Protein AF-A0A7S1ZKQ4-F1 (afdb_monomer_lite)

InterPro domains:
  IPR036599 DNA ligase, ATP-dependent, N-terminal domain superfamily [G3DSA:1.10.3260.10] (1-92)
  IPR050191 ATP-dependent DNA ligase [PTHR45674] (1-103)

pLDDT: mean 74.97, std 13.26, range [33.03, 88.94]

Structure (mmCIF, N/CA/C/O backbone):
data_AF-A0A7S1ZKQ4-F1
#
_entry.id   AF-A0A7S1ZKQ4-F1
#
loop_
_atom_site.group_PDB
_atom_site.id
_atom_site.type_symbol
_atom_site.label_atom_id
_atom_site.label_alt_id
_atom_site.label_comp_id
_atom_site.label_asym_id
_atom_site.label_entity_id
_atom_site.label_seq_id
_atom_site.pdbx_PDB_ins_code
_atom_site.Cartn_x
_atom_site.Cartn_y
_atom_site.Cartn_z
_atom_site.occupancy
_atom_site.B_iso_or_equiv
_atom_site.auth_seq_id
_atom_site.auth_comp_id
_atom_site.auth_asym_id
_atom_site.auth_atom_id
_atom_site.pdbx_PDB_model_num
ATOM 1 N N . LEU A 1 1 ? 22.435 11.383 -15.902 1.00 33.03 1 LEU A N 1
ATOM 2 C CA . LEU A 1 1 ? 23.152 11.772 -14.664 1.00 33.03 1 LEU A CA 1
ATOM 3 C C . LEU A 1 1 ? 22.148 12.308 -13.631 1.00 33.03 1 LEU A C 1
ATOM 5 O O . LEU A 1 1 ? 22.267 13.424 -13.156 1.00 33.03 1 LEU A O 1
ATOM 9 N N . ALA A 1 2 ? 21.121 11.511 -13.325 1.00 34.94 2 ALA A N 1
ATOM 10 C CA . ALA A 1 2 ? 20.131 11.777 -12.283 1.00 34.94 2 ALA A CA 1
ATOM 11 C C . ALA A 1 2 ? 19.570 10.411 -11.874 1.00 34.94 2 ALA A C 1
ATOM 13 O O . ALA A 1 2 ? 18.519 9.982 -12.344 1.00 34.94 2 ALA A O 1
ATOM 14 N N . HIS A 1 3 ? 20.355 9.655 -11.109 1.00 44.84 3 HIS A N 1
ATOM 15 C CA . HIS A 1 3 ? 19.809 8.495 -10.419 1.00 44.84 3 HIS A CA 1
ATOM 16 C C . HIS A 1 3 ? 18.873 9.056 -9.351 1.00 44.84 3 HIS A C 1
ATOM 18 O O . HIS A 1 3 ? 19.336 9.740 -8.441 1.00 44.84 3 HIS A O 1
ATOM 24 N N . ALA A 1 4 ? 17.564 8.853 -9.517 1.00 48.97 4 ALA A N 1
ATOM 25 C CA . ALA A 1 4 ? 16.576 9.174 -8.497 1.00 48.97 4 ALA A CA 1
ATOM 26 C C . ALA A 1 4 ? 17.040 8.542 -7.176 1.00 48.97 4 ALA A C 1
ATOM 28 O O . ALA A 1 4 ? 17.172 7.322 -7.081 1.00 48.97 4 ALA A O 1
ATOM 29 N N . PHE A 1 5 ? 17.400 9.380 -6.205 1.00 49.12 5 PHE A N 1
ATOM 30 C CA . PHE A 1 5 ? 18.062 8.968 -4.970 1.00 49.12 5 PHE A CA 1
ATOM 31 C C . PHE A 1 5 ? 17.029 8.380 -4.000 1.00 49.12 5 PHE A C 1
ATO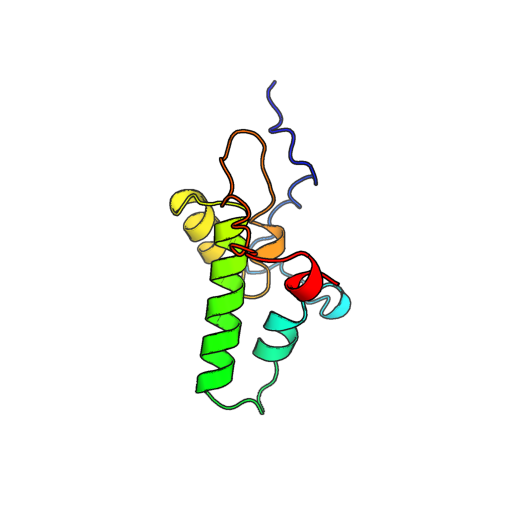M 33 O O . PHE A 1 5 ? 16.664 9.002 -3.014 1.00 49.12 5 PHE A O 1
ATOM 40 N N . ALA A 1 6 ? 16.460 7.220 -4.315 1.00 54.16 6 ALA A N 1
ATOM 41 C CA . ALA A 1 6 ? 15.535 6.548 -3.409 1.00 54.16 6 ALA A CA 1
ATOM 42 C C . ALA A 1 6 ? 16.255 6.199 -2.091 1.00 54.16 6 ALA A C 1
ATOM 44 O O . ALA A 1 6 ? 17.399 5.741 -2.118 1.00 54.16 6 ALA A O 1
ATOM 45 N N . LEU A 1 7 ? 15.595 6.406 -0.942 1.00 59.28 7 LEU A N 1
ATOM 46 C CA . LEU A 1 7 ? 16.157 6.079 0.386 1.00 59.28 7 LEU A CA 1
ATOM 47 C C . LEU A 1 7 ? 16.477 4.581 0.531 1.00 59.28 7 LEU A C 1
ATOM 49 O O . LEU A 1 7 ? 17.246 4.176 1.399 1.00 59.28 7 LEU A O 1
ATOM 53 N N . SER A 1 8 ? 15.908 3.758 -0.345 1.00 54.44 8 SER A N 1
ATOM 54 C CA . SER A 1 8 ? 16.323 2.388 -0.617 1.00 54.44 8 SER A CA 1
ATOM 55 C C . SER A 1 8 ? 16.395 2.231 -2.137 1.00 54.44 8 SER A C 1
ATOM 57 O O . SER A 1 8 ? 15.425 2.607 -2.801 1.00 54.44 8 SER A O 1
ATOM 59 N N . PRO A 1 9 ? 17.504 1.727 -2.718 1.00 55.59 9 PRO A N 1
ATOM 60 C CA . PRO A 1 9 ? 17.583 1.496 -4.156 1.00 55.59 9 PRO A CA 1
ATOM 61 C C . PRO A 1 9 ? 16.370 0.664 -4.584 1.00 55.59 9 PRO A C 1
ATOM 63 O O . PRO A 1 9 ? 16.166 -0.397 -3.993 1.00 55.59 9 PRO A O 1
ATOM 66 N N . PRO A 1 10 ? 15.540 1.117 -5.546 1.00 55.75 10 PRO A N 1
ATOM 67 C CA . PRO A 1 10 ? 14.443 0.290 -6.019 1.00 55.75 10 PRO A CA 1
ATOM 68 C C . PRO A 1 10 ? 15.067 -0.988 -6.571 1.00 55.75 10 PRO A C 1
ATOM 70 O O . PRO A 1 10 ? 15.900 -0.935 -7.485 1.00 55.75 10 PRO A O 1
ATOM 73 N N . GLU A 1 11 ? 14.730 -2.130 -5.974 1.00 56.91 11 GLU A N 1
ATOM 74 C CA . GLU A 1 11 ? 15.173 -3.419 -6.486 1.00 56.91 11 GLU A CA 1
ATOM 75 C C . GLU A 1 11 ? 14.727 -3.489 -7.952 1.00 56.91 11 GLU A C 1
ATOM 77 O O . GLU A 1 11 ? 13.601 -3.101 -8.283 1.00 56.91 11 GLU A O 1
ATOM 82 N N . LYS A 1 12 ? 15.626 -3.885 -8.867 1.00 55.59 12 LYS A N 1
ATOM 83 C CA . LYS A 1 12 ? 15.278 -4.003 -10.289 1.00 55.59 12 LYS A CA 1
ATOM 84 C C . LYS A 1 12 ? 14.052 -4.900 -10.378 1.00 55.59 12 LYS A C 1
ATOM 86 O O . LYS A 1 12 ? 14.145 -6.082 -10.062 1.00 55.59 12 LYS A O 1
ATOM 91 N N . VAL A 1 13 ? 12.925 -4.307 -10.770 1.00 55.53 13 VAL A N 1
ATOM 92 C CA . VAL A 1 13 ? 11.624 -4.968 -10.795 1.00 55.53 13 VAL A CA 1
ATOM 93 C C . VAL A 1 13 ? 11.718 -6.151 -11.748 1.00 55.53 13 VAL A C 1
ATOM 95 O O . VAL A 1 13 ? 11.693 -5.979 -12.968 1.00 55.53 13 VAL A O 1
ATOM 98 N N . LYS A 1 14 ? 11.889 -7.336 -11.162 1.00 55.47 14 LYS A N 1
ATOM 99 C CA . LYS A 1 14 ? 11.791 -8.617 -11.844 1.00 55.47 14 LYS A CA 1
ATOM 100 C C . LYS A 1 14 ? 10.406 -8.691 -12.481 1.00 55.47 14 LYS A C 1
ATOM 102 O O . LYS A 1 14 ? 9.418 -8.263 -11.878 1.00 55.47 14 LYS A O 1
ATOM 107 N N . GLY A 1 15 ? 10.341 -9.127 -13.729 1.00 57.03 15 GLY A N 1
ATOM 108 C CA . GLY A 1 15 ? 9.070 -9.349 -14.400 1.00 57.03 15 GLY A CA 1
ATOM 109 C C . GLY A 1 15 ? 8.205 -10.355 -13.634 1.00 57.03 15 GLY A C 1
ATOM 110 O O . GLY A 1 15 ? 8.637 -11.059 -12.719 1.00 57.03 15 GLY A O 1
ATOM 111 N N . ARG A 1 16 ? 6.933 -10.447 -14.023 1.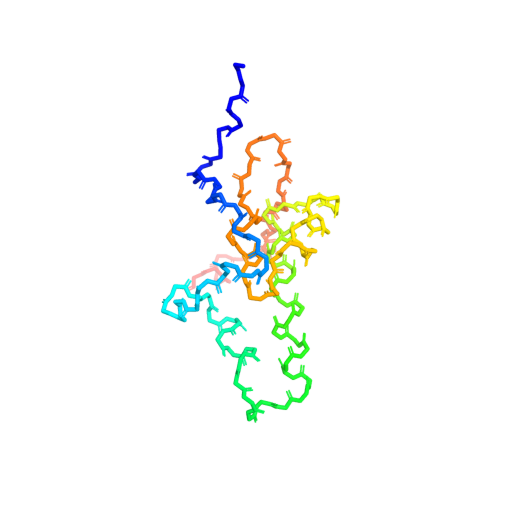00 57.66 16 ARG A N 1
ATOM 112 C CA . ARG A 1 16 ? 5.972 -11.360 -13.387 1.00 57.66 16 ARG A CA 1
ATOM 113 C C . ARG A 1 16 ? 6.422 -12.832 -13.403 1.00 57.66 16 ARG A C 1
ATOM 115 O O . ARG A 1 16 ? 5.923 -13.613 -12.602 1.00 57.66 16 ARG A O 1
ATOM 122 N N . ALA A 1 17 ? 7.327 -13.199 -14.313 1.00 55.97 17 ALA A N 1
ATOM 123 C CA . ALA A 1 17 ? 7.839 -14.556 -14.503 1.00 55.97 17 ALA A CA 1
ATOM 124 C C . ALA A 1 17 ? 9.057 -14.900 -13.620 1.00 55.97 17 ALA A C 1
ATOM 126 O O . ALA A 1 17 ? 9.348 -16.072 -13.421 1.00 55.97 17 ALA A O 1
ATOM 127 N N . ASP A 1 18 ? 9.755 -13.898 -13.091 1.00 54.34 18 ASP A N 1
ATOM 128 C CA . ASP A 1 18 ? 11.008 -14.003 -12.332 1.00 54.34 18 ASP A CA 1
ATOM 129 C C . ASP A 1 18 ? 10.849 -13.574 -10.861 1.00 54.34 18 ASP A C 1
ATOM 131 O O . ASP A 1 18 ? 11.826 -13.468 -10.114 1.00 54.34 18 ASP A O 1
ATOM 135 N N . PHE A 1 19 ? 9.606 -13.367 -10.415 1.00 59.62 19 PHE A N 1
ATOM 136 C CA . PHE A 1 19 ? 9.265 -13.135 -9.014 1.00 59.62 19 PHE A CA 1
ATOM 137 C C . PHE A 1 19 ? 9.414 -14.440 -8.208 1.00 59.62 19 PHE A C 1
ATOM 139 O O . PHE A 1 19 ? 8.444 -15.156 -7.967 1.00 59.62 19 PHE A O 1
ATOM 146 N N . ASN A 1 20 ? 10.655 -14.771 -7.838 1.00 57.00 20 ASN A N 1
ATOM 147 C CA . ASN A 1 20 ? 10.970 -15.915 -6.984 1.00 57.00 20 ASN A CA 1
ATOM 148 C C . ASN A 1 20 ? 10.386 -15.706 -5.581 1.00 57.00 20 ASN A C 1
ATOM 150 O O . ASN A 1 20 ? 10.558 -14.660 -4.955 1.00 57.00 20 ASN A O 1
ATOM 154 N N . SER A 1 21 ? 9.651 -16.716 -5.137 1.00 57.59 21 SER A N 1
ATOM 155 C CA . SER A 1 21 ? 8.857 -16.769 -3.917 1.00 57.59 21 SER A CA 1
ATOM 156 C C . SER A 1 21 ? 9.721 -16.970 -2.669 1.00 57.59 21 SER A C 1
ATOM 158 O O . SER A 1 21 ? 9.674 -18.031 -2.052 1.00 57.59 21 SER A O 1
ATOM 160 N N . ASP A 1 22 ? 10.492 -15.961 -2.279 1.00 57.31 22 ASP A N 1
ATOM 161 C CA . ASP A 1 22 ? 11.045 -15.909 -0.924 1.00 57.31 22 ASP A CA 1
ATOM 162 C C . ASP A 1 22 ? 9.944 -15.362 0.010 1.00 57.31 22 ASP A C 1
ATOM 164 O O . ASP A 1 22 ? 9.827 -14.157 0.242 1.00 57.31 22 ASP A O 1
ATOM 168 N N . GLU A 1 23 ? 9.065 -16.250 0.497 1.00 58.47 23 GLU A N 1
ATOM 169 C CA . GLU A 1 23 ? 7.935 -15.922 1.397 1.00 58.47 23 GLU A CA 1
ATOM 170 C C . GLU A 1 23 ? 8.388 -15.305 2.744 1.00 58.47 23 GLU A C 1
ATOM 172 O O . GLU A 1 23 ? 7.600 -14.689 3.479 1.00 58.47 23 GLU A O 1
ATOM 177 N N . ASP A 1 24 ? 9.680 -15.424 3.054 1.00 58.53 24 ASP A N 1
ATOM 178 C CA . ASP A 1 24 ? 10.312 -14.963 4.290 1.00 58.53 24 ASP A CA 1
ATOM 179 C C . ASP A 1 24 ? 10.543 -13.440 4.350 1.00 58.53 24 ASP A C 1
ATOM 181 O O . ASP A 1 24 ? 10.593 -12.880 5.445 1.00 58.53 24 ASP A O 1
ATOM 185 N N . ASP A 1 25 ? 10.568 -12.745 3.208 1.00 63.91 25 ASP A N 1
ATOM 186 C CA . ASP A 1 25 ? 10.759 -11.279 3.131 1.00 63.91 25 ASP A CA 1
ATOM 187 C C . ASP A 1 25 ? 9.438 -10.509 2.917 1.00 63.91 25 ASP A C 1
ATOM 189 O O . ASP A 1 25 ? 9.387 -9.300 2.704 1.00 63.91 25 ASP A O 1
ATOM 193 N N . TRP A 1 26 ? 8.323 -11.232 2.931 1.00 70.88 26 TRP A N 1
ATOM 194 C CA . TRP A 1 26 ? 7.022 -10.702 2.573 1.00 70.88 26 TRP A CA 1
ATOM 195 C C . TRP A 1 26 ? 6.317 -10.019 3.777 1.00 70.88 26 TRP A C 1
ATOM 197 O O . TRP A 1 26 ? 6.212 -10.642 4.837 1.00 70.88 26 TRP A O 1
ATOM 207 N N . PRO A 1 27 ? 5.760 -8.789 3.653 1.00 73.06 27 PRO A N 1
ATOM 208 C CA . PRO A 1 27 ? 5.039 -8.129 4.748 1.00 73.06 27 PRO A CA 1
ATOM 209 C C . PRO A 1 27 ? 3.806 -8.923 5.201 1.00 73.06 27 PRO A C 1
ATOM 211 O O . PRO A 1 27 ? 3.059 -9.453 4.378 1.00 73.06 27 PRO A O 1
ATOM 214 N N . ASP A 1 28 ? 3.531 -8.952 6.506 1.00 75.12 28 ASP A N 1
ATOM 215 C CA . ASP A 1 28 ? 2.508 -9.822 7.116 1.00 75.12 28 ASP A CA 1
ATOM 216 C C . ASP A 1 28 ? 1.148 -9.815 6.393 1.00 75.12 28 ASP A C 1
ATOM 218 O O . ASP A 1 28 ? 0.500 -10.857 6.265 1.00 75.12 28 ASP A O 1
ATOM 222 N N . ASP A 1 29 ? 0.734 -8.667 5.851 1.00 74.31 29 ASP A N 1
ATOM 223 C CA . ASP A 1 29 ? -0.552 -8.494 5.168 1.00 74.31 29 ASP A CA 1
ATOM 224 C C . ASP A 1 29 ? -0.723 -9.337 3.904 1.00 74.31 29 ASP A C 1
ATOM 226 O O . ASP A 1 29 ? -1.834 -9.794 3.641 1.00 74.31 29 ASP A O 1
ATOM 230 N N . ALA A 1 30 ? 0.339 -9.629 3.151 1.00 74.06 30 ALA A N 1
ATOM 231 C CA . ALA A 1 30 ? 0.203 -10.580 2.036 1.00 74.06 30 ALA A CA 1
ATOM 232 C C . ALA A 1 30 ? 0.716 -11.996 2.302 1.00 74.06 30 ALA A C 1
ATOM 234 O O . ALA A 1 30 ? 0.387 -12.881 1.518 1.00 74.06 30 ALA A O 1
ATOM 235 N N . ARG A 1 31 ? 1.318 -12.266 3.475 1.00 78.56 31 ARG A N 1
ATOM 236 C CA . ARG A 1 31 ? 1.343 -13.642 4.002 1.00 78.56 31 ARG A CA 1
ATOM 237 C C . ARG A 1 31 ? -0.087 -14.081 4.292 1.00 78.56 31 ARG A C 1
ATOM 239 O O . ARG A 1 31 ? -0.508 -15.169 3.909 1.00 78.56 31 ARG A O 1
ATOM 246 N N . LYS A 1 32 ? -0.874 -13.188 4.906 1.00 77.44 32 LYS A N 1
ATOM 247 C CA . LYS A 1 32 ? -2.310 -13.389 5.146 1.00 77.44 32 LYS A CA 1
ATOM 248 C C . LYS A 1 32 ? -3.096 -13.563 3.844 1.00 77.44 32 LYS A C 1
ATOM 250 O O . LYS A 1 32 ? -3.956 -14.437 3.797 1.00 77.44 32 LYS A O 1
ATOM 255 N N . LEU A 1 33 ? -2.766 -12.812 2.788 1.00 75.25 33 LEU A N 1
ATOM 256 C CA . LEU A 1 33 ? -3.399 -12.953 1.468 1.00 75.25 33 LEU A CA 1
ATOM 257 C C . LEU A 1 33 ? -3.154 -14.333 0.826 1.00 75.25 33 LEU A C 1
ATOM 259 O O . LEU A 1 33 ? -4.062 -14.876 0.198 1.00 75.25 33 LEU A O 1
ATOM 263 N N . CYS A 1 34 ? -1.963 -14.915 0.998 1.00 69.38 34 CYS A N 1
ATOM 264 C CA . CYS A 1 34 ? -1.614 -16.228 0.442 1.00 69.38 34 CYS A CA 1
ATOM 265 C C . CYS A 1 34 ? -2.283 -17.408 1.171 1.00 69.38 34 CYS A C 1
ATOM 267 O O . CYS A 1 34 ? -2.328 -18.512 0.631 1.00 69.38 34 CYS A O 1
ATOM 269 N N . ASN A 1 35 ? -2.851 -17.200 2.366 1.00 78.94 35 ASN A N 1
ATOM 270 C CA . ASN A 1 35 ? -3.505 -18.270 3.114 1.00 78.94 35 ASN A CA 1
ATOM 271 C C . ASN A 1 35 ? -4.850 -18.676 2.473 1.00 78.94 35 ASN A C 1
ATOM 273 O O . ASN A 1 35 ? -5.806 -17.889 2.464 1.00 78.94 35 ASN A O 1
ATOM 277 N N . PRO A 1 36 ? -5.010 -19.934 2.012 1.00 72.31 36 PRO A N 1
ATOM 278 C CA . PRO A 1 36 ? -6.233 -20.363 1.334 1.00 72.31 36 PRO A CA 1
ATOM 279 C C . PRO A 1 36 ? -7.448 -20.400 2.273 1.00 72.31 36 PRO A C 1
ATOM 281 O O . PRO A 1 36 ? -8.569 -20.193 1.811 1.00 72.31 36 PRO A O 1
ATOM 284 N N . LYS A 1 37 ? -7.222 -20.588 3.582 1.00 79.69 37 LYS A N 1
ATOM 285 C CA . LYS A 1 37 ? -8.248 -20.781 4.625 1.00 79.69 37 LYS A CA 1
ATOM 286 C C . LYS A 1 37 ? -8.953 -19.500 5.098 1.00 79.69 37 LYS A C 1
ATOM 288 O O . LYS A 1 37 ? -9.870 -19.590 5.906 1.00 79.69 37 LYS A O 1
ATOM 293 N N . LEU A 1 38 ? -8.522 -18.322 4.648 1.00 78.06 38 LEU A N 1
ATOM 294 C CA . LEU A 1 38 ? -9.083 -17.047 5.104 1.00 78.06 38 LEU A CA 1
ATOM 295 C C . LEU A 1 38 ? -10.455 -16.766 4.438 1.00 78.06 38 LEU A C 1
ATOM 297 O O . LEU A 1 38 ? -10.594 -17.053 3.240 1.00 78.06 38 LEU A O 1
ATOM 301 N N . PRO A 1 39 ? -11.453 -16.203 5.158 1.00 86.94 39 PRO A N 1
ATOM 302 C CA . PRO A 1 39 ? -12.717 -15.781 4.555 1.00 86.94 39 PRO A CA 1
ATOM 303 C C . PRO A 1 39 ? -12.495 -14.730 3.461 1.00 86.94 39 PRO A C 1
ATOM 305 O O . PRO A 1 39 ? -11.517 -13.978 3.490 1.00 86.94 39 PRO A O 1
ATOM 308 N N . LEU A 1 40 ? -13.407 -14.690 2.486 1.00 85.62 40 LEU A N 1
ATOM 309 C CA . LEU A 1 40 ? -13.299 -13.820 1.310 1.00 85.62 40 LEU A CA 1
ATOM 310 C C . LEU A 1 40 ? -13.180 -12.338 1.696 1.00 85.62 40 LEU A C 1
ATOM 312 O O . LEU A 1 40 ? -12.329 -11.642 1.147 1.00 85.62 40 LEU A O 1
ATOM 316 N N . ASP A 1 41 ? -13.950 -11.891 2.687 1.00 87.19 41 ASP A N 1
ATOM 317 C CA . ASP A 1 41 ? -13.938 -10.499 3.153 1.00 87.19 41 ASP A CA 1
ATOM 318 C C . ASP A 1 41 ? -12.561 -10.095 3.692 1.00 87.19 41 ASP A C 1
ATOM 320 O O . ASP A 1 41 ? -11.981 -9.098 3.268 1.00 87.19 41 ASP A O 1
ATOM 324 N N . ALA A 1 42 ? -11.959 -10.936 4.534 1.00 85.81 42 ALA A N 1
ATOM 325 C CA . ALA A 1 42 ? -10.634 -10.673 5.086 1.00 85.81 42 ALA A CA 1
ATOM 326 C C . ALA A 1 42 ? -9.523 -10.731 4.016 1.00 85.81 42 ALA A C 1
ATOM 328 O O . ALA A 1 42 ? -8.524 -10.018 4.127 1.00 85.81 42 ALA A O 1
ATOM 329 N N . LYS A 1 43 ? -9.689 -11.527 2.946 1.00 85.75 43 LYS A N 1
ATOM 330 C CA . LYS A 1 43 ? -8.767 -11.506 1.792 1.00 85.75 43 LYS A CA 1
ATOM 331 C C . LYS A 1 43 ? -8.839 -10.170 1.052 1.00 85.75 43 LYS A C 1
ATOM 333 O O . LYS A 1 43 ? -7.796 -9.617 0.700 1.00 85.75 43 LYS A O 1
ATOM 338 N N . LEU A 1 44 ? -10.047 -9.642 0.845 1.00 87.12 44 LEU A N 1
ATOM 339 C CA . LEU A 1 44 ? -10.248 -8.332 0.221 1.00 87.12 44 LEU A CA 1
ATOM 340 C C . LEU A 1 44 ? -9.673 -7.202 1.080 1.00 87.12 44 LEU A C 1
ATOM 342 O O . LEU A 1 44 ? -9.015 -6.310 0.545 1.00 87.12 44 LEU A O 1
ATOM 346 N N . GLU A 1 45 ? -9.846 -7.261 2.400 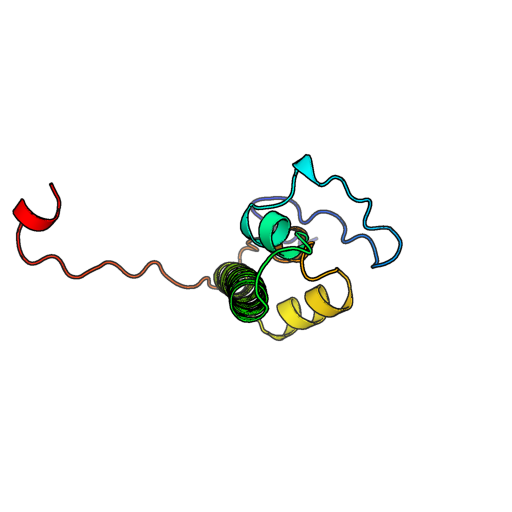1.00 88.19 45 GLU A N 1
ATOM 347 C CA . GLU A 1 45 ? -9.264 -6.283 3.324 1.00 88.19 45 GLU A CA 1
ATOM 348 C C . GLU A 1 45 ? -7.732 -6.285 3.281 1.00 88.19 45 GLU A C 1
ATOM 350 O O . GLU A 1 45 ? -7.119 -5.221 3.177 1.00 88.19 45 GLU A O 1
ATOM 355 N N . CYS A 1 46 ? -7.105 -7.466 3.282 1.00 85.81 46 CYS A N 1
ATOM 356 C CA . CYS A 1 46 ? -5.652 -7.590 3.148 1.00 85.81 46 CYS A CA 1
ATOM 357 C C . CYS A 1 46 ? -5.160 -6.992 1.822 1.00 85.81 46 CYS A C 1
ATOM 359 O O . CYS A 1 46 ? -4.225 -6.191 1.815 1.00 85.81 46 CYS A O 1
ATOM 361 N N . ALA A 1 47 ? -5.822 -7.316 0.705 1.00 86.38 47 ALA A N 1
ATOM 362 C CA . ALA A 1 47 ? -5.486 -6.761 -0.606 1.00 86.38 47 ALA A CA 1
ATOM 363 C C . ALA A 1 47 ? -5.620 -5.228 -0.637 1.00 86.38 47 ALA A C 1
ATOM 365 O O . ALA A 1 47 ? -4.727 -4.531 -1.124 1.00 86.38 47 ALA A O 1
ATOM 366 N N . ALA A 1 48 ? -6.699 -4.686 -0.066 1.00 88.88 48 ALA A N 1
ATOM 367 C CA . ALA A 1 48 ? -6.912 -3.247 0.024 1.00 88.88 48 ALA A CA 1
ATOM 368 C C . ALA A 1 48 ? -5.843 -2.556 0.884 1.00 88.88 48 ALA A C 1
ATOM 370 O O . ALA A 1 48 ? -5.380 -1.470 0.533 1.00 88.88 48 ALA A O 1
ATOM 371 N N . ASN A 1 49 ? -5.421 -3.173 1.990 1.00 88.56 49 ASN A N 1
ATOM 372 C CA . ASN A 1 49 ? -4.385 -2.623 2.865 1.00 88.56 49 ASN A CA 1
ATOM 373 C C . ASN A 1 49 ? -3.023 -2.541 2.169 1.00 88.56 49 ASN A C 1
ATOM 375 O O . ASN A 1 49 ? -2.335 -1.529 2.306 1.00 88.56 49 ASN A O 1
ATOM 379 N N . ILE A 1 50 ? -2.671 -3.537 1.352 1.00 87.31 50 ILE A N 1
ATOM 380 C CA . ILE A 1 50 ? -1.429 -3.516 0.569 1.00 87.31 50 ILE A CA 1
ATOM 381 C C . ILE A 1 50 ? -1.423 -2.341 -0.416 1.00 87.31 50 ILE A C 1
ATOM 383 O O . ILE A 1 50 ? -0.450 -1.589 -0.482 1.00 87.31 50 ILE A O 1
ATOM 387 N N . VAL A 1 51 ? -2.530 -2.126 -1.135 1.00 88.31 51 VAL A N 1
ATOM 388 C CA . VAL A 1 51 ? -2.653 -1.007 -2.085 1.00 88.31 51 VAL A CA 1
ATOM 389 C C . VAL A 1 51 ? -2.618 0.345 -1.364 1.00 88.31 51 VAL A C 1
ATOM 391 O O . VAL A 1 51 ? -1.933 1.261 -1.816 1.00 88.31 51 VAL A O 1
ATOM 394 N N . LYS A 1 52 ? -3.300 0.478 -0.218 1.00 88.38 52 LYS A N 1
ATOM 395 C CA . LYS A 1 52 ? -3.259 1.699 0.611 1.00 88.38 52 LYS A CA 1
ATOM 396 C C . LYS A 1 52 ? -1.846 2.015 1.098 1.00 88.38 52 LYS A C 1
ATOM 398 O O . LYS A 1 52 ? -1.455 3.184 1.117 1.00 88.38 52 LYS A O 1
ATOM 403 N N . LYS A 1 53 ? -1.078 0.989 1.474 1.00 86.25 53 LYS A N 1
ATOM 404 C CA . LYS A 1 53 ? 0.309 1.150 1.910 1.00 86.25 53 LYS A CA 1
ATOM 405 C C . LYS A 1 53 ? 1.195 1.623 0.758 1.00 86.25 53 LYS A C 1
ATOM 407 O O . LYS A 1 53 ? 1.845 2.654 0.893 1.00 86.25 53 LYS A O 1
ATOM 412 N N . ALA A 1 54 ? 1.104 0.974 -0.403 1.00 85.88 54 ALA A N 1
ATOM 413 C CA . ALA A 1 54 ? 1.824 1.391 -1.608 1.00 85.88 54 ALA A CA 1
ATOM 414 C C . ALA A 1 54 ? 1.482 2.832 -2.037 1.00 85.88 54 ALA A C 1
ATOM 416 O O . ALA A 1 54 ? 2.367 3.595 -2.414 1.00 85.88 54 ALA A O 1
ATOM 417 N N . TYR A 1 55 ? 0.212 3.235 -1.927 1.00 87.44 55 TYR A N 1
ATOM 418 C CA . TYR A 1 55 ? -0.215 4.604 -2.231 1.00 87.44 55 TYR A CA 1
ATOM 419 C C . TYR A 1 55 ? 0.315 5.636 -1.224 1.00 87.44 55 TYR A C 1
ATOM 421 O O . TYR A 1 55 ? 0.612 6.766 -1.600 1.00 87.44 55 TYR A O 1
ATOM 429 N N . SER A 1 56 ? 0.453 5.263 0.051 1.00 86.31 56 SER A N 1
ATOM 430 C CA . SER A 1 56 ? 1.029 6.147 1.075 1.00 86.31 56 SER A CA 1
ATOM 431 C C . SER A 1 56 ? 2.507 6.453 0.808 1.00 86.31 56 SER A C 1
ATOM 433 O O . SER A 1 56 ? 2.961 7.561 1.090 1.00 86.31 56 SER A O 1
ATOM 435 N N . GLU A 1 57 ? 3.236 5.489 0.236 1.00 82.06 57 GLU A N 1
ATOM 436 C CA . GLU A 1 57 ? 4.653 5.616 -0.130 1.00 82.06 57 GLU A CA 1
ATOM 437 C C . GLU A 1 57 ? 4.848 6.309 -1.487 1.00 82.06 57 GLU A C 1
ATOM 439 O O . GLU A 1 57 ? 5.766 7.112 -1.653 1.00 82.06 57 GLU A O 1
ATOM 444 N N . VAL A 1 58 ? 3.966 6.033 -2.454 1.00 83.62 58 VAL A N 1
ATOM 445 C CA . VAL A 1 58 ? 3.985 6.625 -3.796 1.00 83.62 58 VAL A CA 1
ATOM 446 C C . VAL A 1 58 ? 2.563 7.051 -4.190 1.00 83.62 58 VAL A C 1
ATOM 448 O O . VAL A 1 58 ? 1.859 6.296 -4.869 1.00 83.62 58 VAL A O 1
ATOM 451 N N . PRO A 1 59 ? 2.114 8.271 -3.839 1.00 83.69 59 PRO A N 1
ATOM 452 C CA . PRO A 1 59 ? 0.799 8.776 -4.237 1.00 83.69 59 PRO A CA 1
ATOM 453 C C . PRO A 1 59 ? 0.820 9.278 -5.689 1.00 83.69 59 PRO A C 1
ATOM 455 O O . PRO A 1 59 ? 0.578 10.442 -6.001 1.00 83.69 59 PRO A O 1
ATOM 458 N N . SER A 1 60 ? 1.132 8.363 -6.605 1.00 84.44 60 SER A N 1
ATOM 459 C CA . SER A 1 60 ? 1.057 8.539 -8.051 1.00 84.44 60 SER A CA 1
ATOM 460 C C . SER A 1 60 ? 0.426 7.296 -8.661 1.00 84.44 60 SER A C 1
ATOM 462 O O . SER A 1 60 ? 1.049 6.234 -8.737 1.00 84.44 60 SER A O 1
ATOM 464 N N . TYR A 1 61 ? -0.813 7.432 -9.138 1.00 87.19 61 TYR A N 1
ATOM 465 C CA . TYR A 1 61 ? -1.543 6.326 -9.764 1.00 87.19 61 TYR A CA 1
ATOM 466 C C . TYR A 1 61 ? -0.828 5.769 -10.990 1.00 87.19 61 TYR A C 1
ATOM 468 O O . TYR A 1 61 ? -0.872 4.567 -11.219 1.00 87.19 61 TYR A O 1
ATOM 476 N N . LYS A 1 62 ? -0.121 6.615 -11.749 1.00 84.56 62 LYS A N 1
ATOM 477 C CA . LYS A 1 62 ? 0.663 6.161 -12.897 1.00 84.56 62 LYS A CA 1
ATOM 478 C C . LYS A 1 62 ? 1.717 5.137 -12.469 1.00 84.56 62 LYS A C 1
ATOM 480 O O . LYS A 1 62 ? 1.750 4.038 -13.009 1.00 84.56 62 LYS A O 1
ATOM 485 N N . CYS A 1 63 ? 2.539 5.482 -11.479 1.00 82.38 63 CYS A N 1
ATOM 486 C CA . CYS A 1 63 ? 3.595 4.594 -10.994 1.00 82.38 63 CYS A CA 1
ATOM 487 C C . CYS A 1 63 ? 3.019 3.337 -10.331 1.00 82.38 63 CYS A C 1
ATOM 489 O O . CYS A 1 63 ? 3.544 2.245 -10.531 1.00 82.38 63 CYS A O 1
ATOM 491 N N . LEU A 1 64 ? 1.922 3.483 -9.582 1.00 85.81 64 LEU A N 1
ATOM 492 C CA . LEU A 1 64 ? 1.269 2.375 -8.890 1.00 85.81 64 LEU A CA 1
ATOM 493 C C . LEU A 1 64 ? 0.649 1.366 -9.868 1.00 85.81 64 LEU A C 1
ATOM 495 O O . LEU A 1 64 ? 0.832 0.164 -9.698 1.00 85.81 64 LEU A O 1
ATOM 499 N N . ILE A 1 65 ? -0.030 1.833 -10.920 1.00 87.88 65 ILE A N 1
ATOM 500 C CA . ILE A 1 65 ? -0.586 0.966 -11.970 1.00 87.88 65 ILE A CA 1
ATOM 501 C C . ILE A 1 65 ? 0.546 0.308 -12.770 1.00 87.88 65 ILE A C 1
ATOM 503 O O . ILE A 1 65 ? 0.510 -0.901 -12.996 1.00 87.88 65 ILE A O 1
ATOM 507 N N . ASP A 1 66 ? 1.584 1.070 -13.136 1.00 86.69 66 ASP A N 1
ATOM 508 C CA . ASP A 1 66 ? 2.758 0.545 -13.845 1.00 86.69 66 ASP A CA 1
ATOM 509 C C . ASP A 1 66 ? 3.468 -0.558 -13.028 1.00 86.69 66 ASP A C 1
ATOM 511 O O . ASP A 1 66 ? 4.000 -1.507 -13.607 1.00 86.69 66 ASP A O 1
ATOM 515 N N . ALA A 1 67 ? 3.466 -0.462 -11.693 1.00 83.94 67 ALA A N 1
ATOM 516 C CA . ALA A 1 67 ? 3.995 -1.481 -10.786 1.00 83.94 67 ALA A CA 1
ATOM 517 C C . ALA A 1 67 ? 3.055 -2.692 -10.644 1.00 83.94 67 ALA A C 1
ATOM 519 O O . ALA A 1 67 ? 3.509 -3.832 -10.751 1.00 83.94 67 ALA A O 1
ATOM 520 N N . ALA A 1 68 ? 1.748 -2.461 -10.480 1.00 85.25 68 ALA A N 1
ATOM 521 C CA . ALA A 1 68 ? 0.739 -3.513 -10.338 1.00 85.25 68 ALA A CA 1
ATOM 522 C C . ALA A 1 68 ? 0.600 -4.398 -11.591 1.00 85.25 68 ALA A C 1
ATOM 524 O O . ALA A 1 68 ? 0.235 -5.567 -11.492 1.00 85.25 68 ALA A O 1
ATOM 525 N N . LEU A 1 69 ? 0.905 -3.862 -12.777 1.00 85.44 69 LEU A N 1
ATOM 526 C CA . LEU A 1 69 ? 0.933 -4.637 -14.022 1.00 85.44 69 LEU A CA 1
ATOM 527 C C . LEU A 1 69 ? 2.190 -5.510 -14.159 1.00 85.44 69 LEU A C 1
ATOM 529 O O . LEU A 1 69 ? 2.157 -6.525 -14.856 1.00 85.44 69 LEU A O 1
ATOM 533 N N . LYS A 1 70 ? 3.299 -5.129 -13.514 1.00 83.12 70 LYS A N 1
ATOM 534 C CA . LYS A 1 70 ? 4.593 -5.824 -13.622 1.00 83.12 70 LYS A CA 1
ATOM 535 C C . LYS A 1 70 ? 4.778 -6.903 -12.560 1.00 83.12 70 LYS A C 1
ATOM 537 O O . LYS A 1 70 ? 5.404 -7.919 -12.847 1.00 83.12 70 LYS A O 1
ATOM 542 N N . VAL A 1 71 ? 4.238 -6.689 -11.361 1.00 81.44 71 VAL A N 1
ATOM 543 C CA . VAL A 1 71 ? 4.513 -7.490 -10.160 1.00 81.44 71 VAL A CA 1
ATOM 544 C C . VAL A 1 71 ? 3.200 -7.999 -9.551 1.00 81.44 71 VAL A C 1
ATOM 546 O O . VAL A 1 71 ? 2.190 -7.300 -9.628 1.00 81.44 71 VAL A O 1
ATOM 549 N N . PRO A 1 72 ? 3.158 -9.203 -8.946 1.00 82.44 72 PRO A N 1
ATOM 550 C CA . PRO A 1 72 ? 1.997 -9.637 -8.165 1.00 82.44 72 PRO A CA 1
ATOM 551 C C . PRO A 1 72 ? 1.644 -8.668 -7.019 1.00 82.44 72 PRO A C 1
ATOM 553 O O . PRO A 1 72 ? 2.499 -7.943 -6.515 1.00 82.44 72 PRO A O 1
ATOM 556 N N . LEU A 1 73 ? 0.379 -8.702 -6.571 1.00 81.19 73 LEU A N 1
ATOM 557 C CA . LEU A 1 73 ? -0.129 -7.881 -5.456 1.00 81.19 73 LEU A CA 1
ATOM 558 C C . LEU A 1 73 ? 0.614 -8.109 -4.151 1.00 81.19 73 LEU A C 1
ATOM 560 O O . LEU A 1 73 ? 0.622 -7.218 -3.313 1.00 81.19 73 LEU A O 1
ATOM 564 N N . GLN A 1 74 ? 1.210 -9.291 -4.002 1.00 79.50 74 GLN A N 1
ATOM 565 C CA . GLN A 1 74 ? 2.311 -9.505 -3.097 1.00 79.50 74 GLN A CA 1
ATOM 566 C C . GLN A 1 74 ? 3.393 -8.492 -3.508 1.00 79.50 74 GLN A C 1
ATOM 568 O O . GLN A 1 74 ? 3.282 -7.362 -3.086 1.00 79.50 74 GLN A O 1
ATOM 573 N N . GLY A 1 75 ? 4.387 -8.764 -4.350 1.00 77.00 75 GLY A N 1
ATOM 574 C CA . GLY A 1 75 ? 5.554 -7.886 -4.632 1.00 77.00 75 GLY A CA 1
ATOM 575 C C . GLY A 1 75 ? 5.457 -6.344 -4.765 1.00 77.00 75 GLY A C 1
ATOM 576 O O . GLY A 1 75 ? 6.506 -5.707 -4.824 1.00 77.00 75 GLY A O 1
ATOM 577 N N . LEU A 1 76 ? 4.281 -5.716 -4.782 1.00 81.06 76 LEU A N 1
ATOM 578 C CA . LEU A 1 76 ? 4.047 -4.275 -4.862 1.00 81.06 76 LEU A CA 1
ATOM 579 C C . LEU A 1 76 ? 4.888 -3.427 -3.886 1.00 81.06 76 LEU A C 1
ATOM 581 O O . LEU A 1 76 ? 5.374 -2.376 -4.290 1.00 81.06 76 LEU A O 1
ATOM 585 N N . HIS A 1 77 ? 5.133 -3.884 -2.651 1.00 76.88 77 HIS A N 1
ATOM 586 C CA . HIS A 1 77 ? 5.959 -3.137 -1.681 1.00 76.88 77 HIS A CA 1
ATOM 587 C C . HIS A 1 77 ? 7.420 -2.944 -2.131 1.00 76.88 77 HIS A C 1
ATOM 589 O O . HIS A 1 77 ? 8.047 -1.956 -1.771 1.00 76.88 77 HIS A O 1
ATOM 595 N N . LYS A 1 78 ? 7.963 -3.861 -2.945 1.00 77.25 78 LYS A N 1
ATOM 596 C CA . LYS A 1 78 ? 9.334 -3.757 -3.477 1.00 77.25 78 LYS A CA 1
ATOM 597 C C . LYS A 1 78 ? 9.420 -2.799 -4.660 1.00 77.25 78 LYS A C 1
ATOM 599 O O . LYS A 1 78 ? 10.465 -2.211 -4.915 1.00 77.25 78 LYS A O 1
ATOM 604 N N . ALA A 1 79 ? 8.320 -2.664 -5.401 1.00 76.62 79 ALA A N 1
ATOM 605 C CA . ALA A 1 79 ? 8.239 -1.811 -6.580 1.00 76.62 79 ALA A CA 1
ATOM 606 C C . ALA A 1 79 ? 7.864 -0.360 -6.234 1.00 76.62 79 ALA A C 1
ATOM 608 O O . ALA A 1 79 ? 8.306 0.568 -6.911 1.00 76.62 79 ALA A O 1
ATOM 609 N N . CYS A 1 80 ? 7.051 -0.157 -5.197 1.00 76.12 80 CYS A N 1
ATOM 610 C CA . CYS A 1 80 ? 6.605 1.154 -4.739 1.00 76.12 80 CYS A CA 1
ATOM 611 C C . CYS A 1 80 ? 7.452 1.622 -3.553 1.00 76.12 80 CYS A C 1
ATOM 613 O O . CYS A 1 80 ? 6.969 1.614 -2.433 1.00 76.12 80 CYS A O 1
ATOM 615 N N . THR A 1 81 ? 8.701 2.028 -3.795 1.00 73.81 81 THR A N 1
ATOM 616 C CA . THR A 1 81 ? 9.574 2.573 -2.744 1.00 73.81 81 THR A CA 1
ATOM 617 C C . THR A 1 81 ? 9.563 4.099 -2.715 1.00 73.81 81 THR A C 1
ATOM 619 O O . THR A 1 81 ? 9.379 4.773 -3.738 1.00 73.81 81 THR A O 1
ATOM 622 N N . LEU A 1 82 ? 9.804 4.661 -1.525 1.00 74.75 82 LEU A N 1
ATOM 623 C CA . LEU A 1 82 ? 9.866 6.104 -1.322 1.00 74.75 82 LEU A CA 1
ATOM 624 C C . LEU A 1 82 ? 10.955 6.742 -2.196 1.00 74.75 82 LEU A C 1
ATOM 626 O O . LEU A 1 82 ? 12.157 6.580 -1.961 1.00 74.75 82 LEU A O 1
ATOM 630 N N . THR A 1 83 ? 10.516 7.514 -3.185 1.00 70.31 83 THR A N 1
ATOM 631 C CA . THR A 1 83 ? 11.398 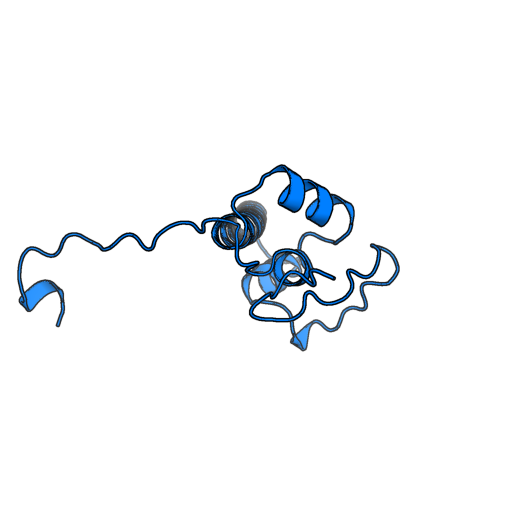8.221 -4.113 1.00 70.31 83 THR A CA 1
ATOM 632 C C . THR A 1 83 ? 11.340 9.723 -3.824 1.00 70.31 83 THR A C 1
ATOM 634 O O . THR A 1 83 ? 10.247 10.296 -3.847 1.00 70.31 83 THR A O 1
ATOM 637 N N . PRO A 1 84 ? 12.478 10.397 -3.565 1.00 71.62 84 PRO A N 1
ATOM 638 C CA . PRO A 1 84 ? 12.478 11.837 -3.331 1.00 71.62 84 PRO A CA 1
ATOM 639 C C . PRO A 1 84 ? 11.951 12.574 -4.565 1.00 71.62 84 PRO A C 1
ATOM 641 O O . PRO A 1 84 ? 12.285 12.236 -5.700 1.00 71.62 84 PRO A O 1
ATOM 644 N N . GLY A 1 85 ? 11.126 13.592 -4.336 1.00 74.12 85 GLY A N 1
ATOM 645 C CA . GLY A 1 85 ? 10.430 14.329 -5.395 1.00 74.12 85 GLY A CA 1
ATOM 646 C C . GLY A 1 85 ? 8.984 13.880 -5.622 1.00 74.12 85 GLY A C 1
ATOM 647 O O . GLY A 1 85 ? 8.233 14.614 -6.259 1.00 74.12 85 GLY A O 1
ATOM 648 N N . VAL A 1 86 ? 8.560 12.744 -5.055 1.00 76.75 86 VAL A N 1
ATOM 649 C CA . VAL A 1 86 ? 7.138 12.393 -4.934 1.00 76.75 86 VAL A CA 1
ATOM 650 C C . VAL A 1 86 ? 6.671 12.777 -3.522 1.00 76.75 86 VAL A C 1
ATOM 652 O O . VAL A 1 86 ? 7.262 12.304 -2.550 1.00 76.75 86 VAL A O 1
ATOM 655 N N . PRO A 1 87 ? 5.662 13.655 -3.366 1.00 74.94 87 PRO A N 1
ATOM 656 C CA . PRO A 1 87 ? 5.136 13.999 -2.045 1.00 74.94 87 PRO A CA 1
ATOM 657 C C . PRO A 1 87 ? 4.490 12.757 -1.430 1.00 74.94 87 PRO A C 1
ATOM 659 O O . PRO A 1 87 ? 3.792 12.064 -2.146 1.00 74.94 87 PRO A O 1
ATOM 662 N N . VAL A 1 88 ? 4.690 12.462 -0.146 1.00 79.25 88 VAL A N 1
ATOM 663 C CA . VAL A 1 88 ? 4.002 11.348 0.541 1.00 79.25 88 VAL A CA 1
ATOM 664 C C . VAL A 1 88 ? 2.719 11.796 1.211 1.00 79.25 88 VAL A C 1
ATOM 666 O O . VAL A 1 88 ? 2.531 12.984 1.478 1.00 79.25 88 VAL A O 1
ATOM 669 N N . ALA A 1 89 ? 1.860 10.831 1.545 1.00 78.31 89 ALA A N 1
ATOM 670 C CA . ALA A 1 89 ? 0.764 11.093 2.465 1.00 78.31 89 ALA A CA 1
ATOM 671 C C . ALA A 1 89 ? 1.335 11.617 3.803 1.00 78.31 89 ALA A C 1
ATOM 673 O O . ALA A 1 89 ? 2.156 10.932 4.422 1.00 78.31 89 ALA A O 1
ATOM 674 N N . PRO A 1 90 ? 0.951 12.826 4.256 1.00 79.62 90 PRO A N 1
ATOM 675 C CA . PRO A 1 90 ? 1.454 13.363 5.511 1.00 79.62 90 PRO A CA 1
ATOM 676 C C . PRO A 1 90 ? 0.921 12.539 6.684 1.00 79.62 90 PRO A C 1
ATOM 678 O O . PRO A 1 90 ? -0.217 12.065 6.667 1.00 79.62 90 PRO A O 1
ATOM 681 N N . MET A 1 91 ? 1.728 12.401 7.736 1.00 85.69 91 MET A N 1
ATOM 682 C CA . MET A 1 91 ? 1.250 11.819 8.986 1.00 85.69 91 MET A CA 1
ATOM 683 C C . MET A 1 91 ? 0.182 12.730 9.594 1.00 85.69 91 MET A C 1
ATOM 685 O O . MET A 1 91 ? 0.442 13.891 9.909 1.00 85.69 91 MET A O 1
ATOM 689 N N . LEU A 1 92 ? -1.023 12.192 9.768 1.00 86.56 92 LEU A N 1
ATOM 690 C CA . LEU A 1 92 ? -2.102 12.875 10.468 1.00 86.56 92 LEU A CA 1
ATOM 691 C C . LEU A 1 92 ? -1.980 12.596 11.965 1.00 86.56 92 LEU A C 1
ATOM 693 O O . LEU A 1 92 ? -2.074 11.449 12.404 1.00 86.56 92 LEU A O 1
ATOM 697 N N . ALA A 1 93 ? -1.777 13.651 12.751 1.00 86.00 93 ALA A N 1
ATOM 698 C CA . ALA A 1 93 ? -1.837 13.558 14.201 1.00 86.00 93 ALA A CA 1
ATOM 699 C C . ALA A 1 93 ? -3.296 13.460 14.661 1.00 86.00 93 ALA A C 1
ATOM 701 O O . ALA A 1 93 ? -4.187 14.118 14.116 1.00 86.00 93 ALA A O 1
ATOM 702 N N . LYS A 1 94 ? -3.542 12.659 15.698 1.00 84.00 94 LYS A N 1
ATOM 703 C CA . LYS A 1 94 ? -4.822 12.696 16.408 1.00 84.00 94 LYS A CA 1
ATOM 704 C C . LYS A 1 94 ? -4.882 13.993 17.233 1.00 84.00 94 LYS A C 1
ATOM 706 O O . LYS A 1 94 ? -3.885 14.320 17.875 1.00 84.00 94 LYS A O 1
ATOM 711 N N . PRO A 1 95 ? -6.001 14.739 17.236 1.00 87.19 95 PRO A N 1
ATOM 712 C CA . PRO A 1 95 ? -6.131 15.926 18.074 1.00 87.19 95 PRO A CA 1
ATOM 713 C C . PRO A 1 95 ? -6.255 15.509 19.543 1.00 87.19 95 PRO A C 1
ATOM 715 O O . PRO A 1 95 ? -7.276 14.958 19.939 1.00 87.19 95 PRO A O 1
ATOM 718 N N . THR A 1 96 ? -5.229 15.773 20.347 1.00 88.94 96 THR A N 1
ATOM 719 C CA . THR A 1 96 ? -5.211 15.454 21.784 1.00 88.94 96 THR A CA 1
ATOM 720 C C . THR A 1 96 ? -5.595 16.683 22.597 1.00 88.94 96 THR A C 1
ATOM 722 O O . THR A 1 96 ? -4.998 17.747 22.420 1.00 88.94 96 THR A O 1
ATOM 725 N N . LYS A 1 97 ? -6.586 16.562 23.487 1.00 84.75 97 LYS A N 1
ATOM 726 C CA . LYS A 1 97 ? -7.100 17.703 24.278 1.00 84.75 97 LYS A CA 1
ATOM 727 C C . LYS A 1 97 ? -6.457 17.833 25.659 1.00 84.75 97 LYS A C 1
ATOM 729 O O . LYS A 1 97 ? -6.558 18.892 26.272 1.00 84.75 97 LYS A O 1
ATOM 734 N N . SER A 1 98 ? -5.817 16.777 26.158 1.00 88.38 98 SER A N 1
ATOM 735 C CA . SER A 1 98 ? -5.202 16.735 27.489 1.00 88.38 98 SER A CA 1
ATOM 736 C C . SER A 1 98 ? -3.954 15.855 27.492 1.00 88.38 98 SER A C 1
ATOM 738 O O . SER A 1 98 ? -3.881 14.876 26.754 1.00 88.38 98 SER A O 1
ATOM 740 N N . ILE A 1 99 ? -2.995 16.165 28.371 1.00 83.94 99 ILE A N 1
ATOM 741 C CA . ILE A 1 99 ? -1.788 15.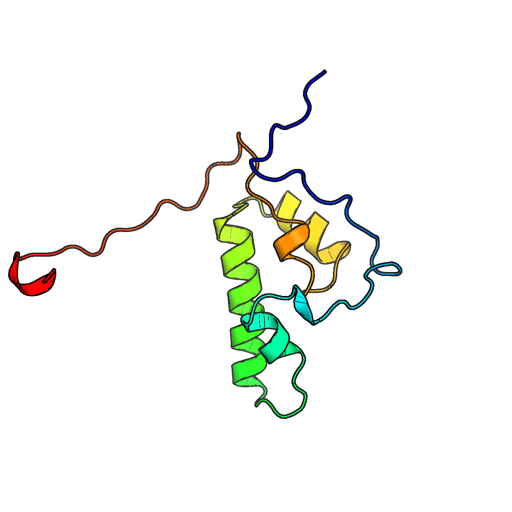349 28.588 1.00 83.94 99 ILE A CA 1
ATOM 742 C C . ILE A 1 99 ? -2.129 13.931 29.078 1.00 83.94 99 ILE A C 1
ATOM 744 O O . ILE A 1 99 ? -1.401 12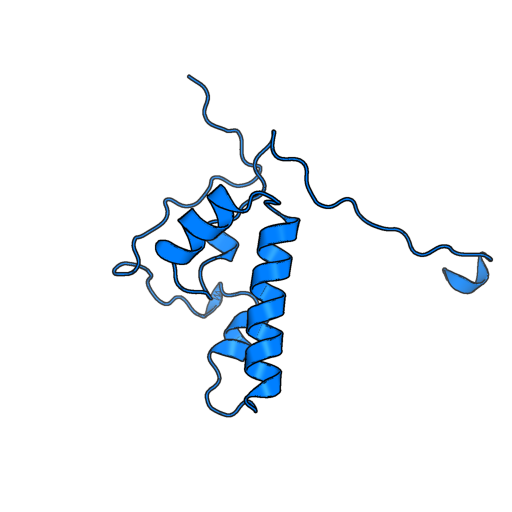.987 28.797 1.00 83.94 99 ILE A O 1
ATOM 748 N N . GLN A 1 100 ? -3.269 13.774 29.759 1.00 88.00 100 GLN A N 1
ATOM 749 C CA . GLN A 1 100 ? -3.761 12.481 30.246 1.00 88.00 100 GLN A CA 1
ATOM 750 C C . GLN A 1 100 ? -4.242 11.548 29.121 1.00 88.00 100 GLN A C 1
ATOM 752 O O . GLN A 1 100 ? -4.432 10.369 29.366 1.00 88.00 100 GLN A O 1
ATOM 757 N N . GLU A 1 101 ? -4.471 12.063 27.908 1.00 84.31 101 GLU A N 1
ATOM 758 C CA . GLU A 1 101 ? -4.874 11.270 26.734 1.00 84.31 101 GLU A CA 1
ATOM 759 C C . GLU A 1 101 ? -3.659 10.685 25.983 1.00 84.31 101 GLU A C 1
ATOM 761 O O . GLU A 1 101 ? -3.813 9.824 25.120 1.00 84.31 101 GLU A O 1
ATOM 766 N N . VAL A 1 102 ? -2.454 11.185 26.284 1.00 83.19 102 VAL A N 1
ATOM 767 C CA . VAL A 1 102 ? -1.199 10.849 25.588 1.00 83.19 102 VAL A CA 1
ATOM 768 C C . VAL A 1 102 ? -0.348 9.842 26.368 1.00 83.19 102 VAL A C 1
ATOM 770 O O . VAL A 1 102 ? 0.366 9.056 25.746 1.00 83.19 102 VAL A O 1
ATOM 773 N N . LEU A 1 103 ? -0.400 9.905 27.703 1.00 67.50 103 LEU A N 1
ATOM 774 C CA . LEU A 1 103 ? 0.286 9.010 28.648 1.00 67.50 103 LEU A CA 1
ATOM 775 C C . LEU A 1 103 ? -0.472 7.691 28.821 1.00 67.50 103 LEU A C 1
ATOM 777 O O . LEU A 1 103 ? 0.214 6.647 28.863 1.00 67.50 103 LEU A O 1
#

Foldseek 3Di:
DCDQPFPDRQDPQDFQVPPDPPVVPWPPLVVQLPDPPDDPVSNVVSLVVLLVVLCQQAVDPVQQVVLCNGYPSRCSDSSRGRTPPGDGDDDDDDDDDDPVVVD

Secondary structure (DSSP, 8-state):
------SSPPP----TTT----GGGS-HHHHHHH-TTS-HHHHHHHHHHHHHHHHHH---HHHHHHHHHHS-TTTHHHHS---TTSPPPPPPPP---SGGGT-

Organism: Trieres chinensis (NCBI:txid1514140)

Radius of gyration: 16.72 Å; chains: 1; bounding box: 37×38×45 Å

Sequence (103 aa):
LAHAFALSPPEKVKGRADFNSDEDDWPDDARKLCNPKLPLDAKLECAANIVKKAYSEVPSYKCLIDAALKVPLQGLHKACTLTPGVPVAPMLAKPTKSIQEVL